Protein AF-A0A7L6ASI7-F1 (afdb_monomer)

Nearest PDB structures (foldseek):
  4oxv-assembly1_A  TM=8.906E-01  e=6.455E-03  Pseudomonas aeruginosa PADK2_CF510
  4oyv-assembly1_A  TM=8.875E-01  e=8.856E-03  Pseudomonas aeruginosa PAO1
  4oz9-assembly1_A  TM=8.877E-01  e=8.856E-03  Pseudomonas aeruginosa PAO1
  5aa4-assembly4_D  TM=7.856E-01  e=1.037E-02  Pseudomonas aeruginosa BWHPSA013
  5aa3-assembly1_A  TM=7.080E-01  e=5.809E-03  Pseudomonas aeruginosa BWHPSA013

Organism: NCBI:txid2799669

Structure (mmCIF, N/CA/C/O backbone):
data_AF-A0A7L6ASI7-F1
#
_entry.id   AF-A0A7L6ASI7-F1
#
loop_
_atom_site.group_PDB
_atom_site.id
_atom_site.type_symbol
_atom_site.label_atom_id
_atom_site.label_alt_id
_atom_site.label_comp_id
_atom_site.label_asym_id
_atom_site.label_entity_id
_atom_site.label_seq_id
_atom_site.pdbx_PDB_ins_code
_atom_site.Cartn_x
_atom_site.Cartn_y
_atom_site.Cartn_z
_atom_site.occupancy
_atom_site.B_iso_or_equiv
_atom_site.auth_seq_id
_atom_site.auth_comp_id
_atom_site.auth_asym_id
_atom_site.auth_atom_id
_atom_site.pdbx_PDB_model_num
ATOM 1 N N . MET A 1 1 ? -13.948 -13.301 15.859 1.00 39.66 1 MET A N 1
ATOM 2 C CA . MET A 1 1 ? -12.531 -13.003 16.150 1.00 39.66 1 MET A CA 1
ATOM 3 C C . MET A 1 1 ? -12.323 -11.533 15.853 1.00 39.66 1 MET A C 1
ATOM 5 O O . MET A 1 1 ? -12.682 -11.092 14.768 1.00 39.66 1 MET A O 1
ATOM 9 N N . LEU A 1 2 ? -11.974 -10.777 16.888 1.00 44.41 2 LEU A N 1
ATOM 10 C CA . LEU A 1 2 ? -12.031 -9.319 16.944 1.00 44.41 2 LEU A CA 1
ATOM 11 C C . LEU A 1 2 ? -10.748 -8.747 16.323 1.00 44.41 2 LEU A C 1
ATOM 13 O O . LEU A 1 2 ? -9.671 -9.143 16.760 1.00 44.41 2 LEU A O 1
ATOM 17 N N . ASN A 1 3 ? -10.866 -7.836 15.347 1.00 47.06 3 ASN A N 1
ATOM 18 C CA . ASN A 1 3 ? -9.755 -6.962 14.944 1.00 47.06 3 ASN A CA 1
ATOM 19 C C . ASN A 1 3 ? -9.264 -6.265 16.218 1.00 47.06 3 ASN A C 1
ATOM 21 O O . ASN A 1 3 ? -10.052 -5.574 16.872 1.00 47.06 3 ASN A O 1
ATOM 25 N N . SER A 1 4 ? -8.018 -6.493 16.618 1.00 52.69 4 SER A N 1
ATOM 26 C CA . SER A 1 4 ? -7.486 -5.885 17.837 1.00 52.69 4 SER A CA 1
ATOM 27 C C . SER A 1 4 ? -6.999 -4.476 17.491 1.00 52.69 4 SER A C 1
ATOM 29 O O . SER A 1 4 ? -5.975 -4.361 16.818 1.00 52.69 4 SER A O 1
ATOM 31 N N . PRO A 1 5 ? -7.671 -3.396 17.947 1.00 58.53 5 PRO A N 1
ATOM 32 C CA . PRO A 1 5 ? -7.326 -2.022 17.556 1.00 58.53 5 PRO A CA 1
ATOM 33 C C . PRO A 1 5 ? -5.886 -1.650 17.932 1.00 58.53 5 PRO A C 1
ATOM 35 O O . PRO A 1 5 ? -5.289 -0.775 17.317 1.00 58.53 5 PRO A O 1
ATOM 38 N N . ALA A 1 6 ? -5.309 -2.355 18.908 1.00 66.12 6 ALA A N 1
ATOM 39 C CA . ALA A 1 6 ? -3.938 -2.170 19.349 1.00 66.12 6 ALA A CA 1
ATOM 40 C C . ALA A 1 6 ? -2.913 -2.356 18.220 1.00 66.12 6 ALA A C 1
ATOM 42 O O . ALA A 1 6 ? -2.014 -1.537 18.117 1.00 66.12 6 ALA A O 1
ATOM 43 N N . ALA A 1 7 ? -3.055 -3.364 17.353 1.00 64.62 7 ALA A N 1
ATOM 44 C CA . ALA A 1 7 ? -2.029 -3.692 16.357 1.00 64.62 7 ALA A CA 1
ATOM 45 C C . ALA A 1 7 ? -2.024 -2.723 15.161 1.00 64.62 7 ALA A C 1
ATOM 47 O O . ALA A 1 7 ? -0.959 -2.316 14.696 1.00 64.62 7 ALA A O 1
ATOM 48 N N . SER A 1 8 ? -3.205 -2.301 14.693 1.00 69.62 8 SER A N 1
ATOM 49 C CA . SER A 1 8 ? -3.317 -1.259 13.665 1.00 69.62 8 SER A CA 1
ATOM 50 C C . SER A 1 8 ? -2.814 0.089 14.184 1.00 69.62 8 SER A C 1
ATOM 52 O O . SER A 1 8 ? -2.079 0.782 13.488 1.00 69.62 8 SER A O 1
ATOM 54 N N . THR A 1 9 ? -3.155 0.438 15.429 1.00 78.19 9 THR A N 1
ATOM 55 C CA . THR A 1 9 ? -2.679 1.665 16.080 1.00 78.19 9 THR A CA 1
ATOM 56 C C . THR A 1 9 ? -1.178 1.611 16.381 1.00 78.19 9 THR A C 1
ATOM 58 O O . THR A 1 9 ? -0.498 2.628 16.278 1.00 78.19 9 THR A O 1
ATOM 61 N N . GLU A 1 10 ? -0.637 0.432 16.693 1.00 81.94 10 GLU A N 1
ATOM 62 C CA . GLU A 1 10 ? 0.796 0.227 16.906 1.00 81.94 10 GLU A CA 1
ATOM 63 C C . GLU A 1 10 ? 1.591 0.536 15.635 1.00 81.94 10 GLU A C 1
ATOM 65 O O . GLU A 1 10 ? 2.588 1.247 15.721 1.00 81.94 10 GLU A O 1
ATOM 70 N N . LEU A 1 11 ? 1.141 0.081 14.456 1.00 83.44 11 LEU A N 1
ATOM 71 C CA . LEU A 1 11 ? 1.834 0.384 13.200 1.00 83.44 11 LEU A CA 1
ATOM 72 C C . LEU A 1 11 ? 1.815 1.886 12.869 1.00 83.44 11 LEU A C 1
ATOM 74 O O . LEU A 1 11 ? 2.826 2.414 12.412 1.00 83.44 11 LEU A O 1
ATOM 78 N N . GLU A 1 12 ? 0.701 2.583 13.121 1.00 80.44 12 GLU A N 1
ATOM 79 C CA . GLU A 1 12 ? 0.596 4.032 12.876 1.00 80.44 12 GLU A CA 1
ATOM 80 C C . GLU A 1 12 ? 1.511 4.866 13.774 1.00 80.44 12 GLU A C 1
ATOM 82 O O . GLU A 1 12 ? 2.003 5.914 13.358 1.00 80.44 12 GLU A O 1
ATOM 87 N N . GLN A 1 13 ? 1.729 4.417 15.009 1.00 84.19 13 GLN A N 1
ATOM 88 C CA . GLN A 1 13 ? 2.523 5.135 16.008 1.00 84.19 13 GLN A CA 1
ATOM 89 C C . GLN A 1 13 ? 3.996 4.702 16.023 1.00 84.19 13 GLN A C 1
ATOM 91 O O . GLN A 1 13 ? 4.826 5.333 16.682 1.00 84.19 13 GLN A O 1
ATOM 96 N N . MET A 1 14 ? 4.340 3.633 15.304 1.00 84.56 14 MET A N 1
ATOM 97 C CA . MET A 1 14 ? 5.690 3.092 15.263 1.00 84.56 14 MET A CA 1
ATOM 98 C C . MET A 1 14 ? 6.653 4.028 14.514 1.00 84.56 14 MET A C 1
ATOM 100 O O . MET A 1 14 ? 6.331 4.524 13.431 1.00 84.56 14 MET A O 1
ATOM 104 N N . PRO A 1 15 ? 7.890 4.221 15.014 1.00 89.25 15 PRO A N 1
ATOM 105 C CA . PRO A 1 15 ? 8.941 4.873 14.246 1.00 89.25 15 PRO A CA 1
ATOM 106 C C . PRO A 1 15 ? 9.139 4.199 12.885 1.00 89.25 15 PRO A C 1
ATOM 108 O O . PRO A 1 15 ? 9.273 2.979 12.799 1.00 89.25 15 PRO A O 1
ATOM 111 N N . VAL A 1 16 ? 9.239 4.993 11.816 1.00 85.81 16 VAL A N 1
ATOM 112 C CA . VAL A 1 16 ? 9.354 4.476 10.439 1.00 85.81 16 VAL A CA 1
ATOM 113 C C . VAL A 1 16 ? 10.567 3.555 10.256 1.00 85.81 16 VAL A C 1
ATOM 115 O O . VAL A 1 16 ? 10.515 2.613 9.469 1.00 85.81 16 VAL A O 1
ATOM 118 N N . SER A 1 17 ? 11.651 3.790 11.001 1.00 87.12 17 SER A N 1
ATOM 119 C CA . SER A 1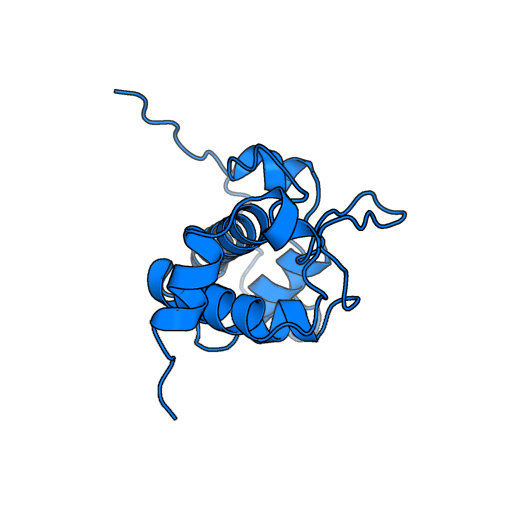 17 ? 12.843 2.932 11.014 1.00 87.12 17 SER A CA 1
ATOM 120 C C . SER A 1 17 ? 12.563 1.512 11.512 1.00 87.12 17 SER A C 1
ATOM 122 O O . SER A 1 17 ? 13.190 0.572 11.032 1.00 87.12 17 SER A O 1
ATOM 124 N N . LEU A 1 18 ? 11.618 1.351 12.439 1.00 87.31 18 LEU A N 1
ATOM 125 C CA . LEU A 1 18 ? 11.172 0.051 12.930 1.00 87.31 18 LEU A CA 1
ATOM 126 C C . LEU A 1 18 ? 10.105 -0.538 12.006 1.00 87.31 18 LEU A C 1
ATOM 128 O O . LEU A 1 18 ? 10.203 -1.702 11.630 1.00 87.31 18 LEU A O 1
ATOM 132 N N . ALA A 1 19 ? 9.149 0.283 11.561 1.00 87.00 19 ALA A N 1
ATOM 133 C CA . ALA A 1 19 ? 8.072 -0.159 10.679 1.00 87.00 19 ALA A CA 1
ATOM 134 C C . ALA A 1 19 ? 8.607 -0.730 9.353 1.00 87.00 19 ALA A C 1
ATOM 136 O O . ALA A 1 19 ? 8.146 -1.767 8.886 1.00 87.00 19 ALA A O 1
ATOM 137 N N . ARG A 1 20 ? 9.636 -0.112 8.758 1.00 87.31 20 ARG A N 1
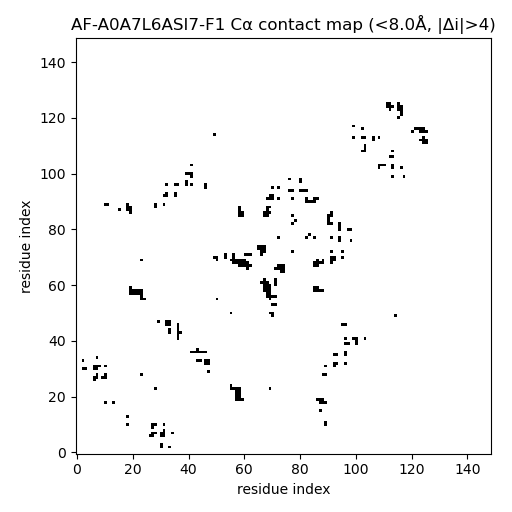ATOM 138 C CA . ARG A 1 20 ? 10.246 -0.616 7.513 1.00 87.31 20 ARG A CA 1
ATOM 139 C C . ARG A 1 20 ? 10.969 -1.958 7.672 1.00 87.31 20 ARG A C 1
ATOM 141 O O . ARG A 1 20 ? 11.158 -2.652 6.680 1.00 87.31 20 ARG A O 1
ATOM 148 N N . ALA A 1 21 ? 11.401 -2.298 8.888 1.00 87.62 21 ALA A N 1
ATOM 149 C CA . ALA A 1 21 ? 12.105 -3.544 9.188 1.00 87.62 21 ALA A CA 1
ATOM 150 C C . ALA A 1 21 ? 11.146 -4.718 9.437 1.00 87.62 21 ALA A C 1
ATOM 152 O O . ALA A 1 21 ? 11.593 -5.857 9.584 1.00 87.62 21 ALA A O 1
ATOM 153 N N . LEU A 1 22 ? 9.837 -4.448 9.491 1.00 87.06 22 LEU A N 1
ATOM 154 C CA . LEU A 1 22 ? 8.830 -5.489 9.597 1.00 87.06 22 LEU A CA 1
ATOM 155 C C . LEU A 1 22 ? 8.887 -6.397 8.376 1.00 87.06 22 LEU A C 1
ATOM 157 O O . LEU A 1 22 ? 8.981 -5.948 7.230 1.00 87.06 22 LEU A O 1
ATOM 161 N N . ARG A 1 23 ? 8.803 -7.693 8.653 1.00 86.56 23 ARG A N 1
ATOM 162 C CA . ARG A 1 23 ? 8.651 -8.703 7.619 1.00 86.56 23 ARG A CA 1
ATOM 163 C C . ARG A 1 23 ? 7.252 -8.619 7.026 1.00 86.56 23 ARG A C 1
ATOM 165 O O . ARG A 1 23 ? 6.306 -8.249 7.716 1.00 86.56 23 ARG A O 1
ATOM 172 N N . TYR A 1 24 ? 7.109 -9.032 5.773 1.00 82.00 24 TYR A N 1
ATOM 173 C CA . TYR A 1 24 ? 5.815 -9.057 5.083 1.00 82.00 24 TYR A CA 1
ATOM 174 C C . TYR A 1 24 ? 4.720 -9.854 5.829 1.00 82.00 24 TYR A C 1
ATOM 176 O O . TYR A 1 24 ? 3.533 -9.595 5.634 1.00 82.00 24 TYR A O 1
ATOM 184 N N . ASP A 1 25 ? 5.098 -10.841 6.648 1.00 84.31 25 ASP A N 1
ATOM 185 C CA . ASP A 1 25 ? 4.208 -11.726 7.409 1.00 84.31 25 ASP A CA 1
ATOM 186 C C . ASP A 1 25 ? 3.878 -11.196 8.813 1.00 84.31 25 ASP A C 1
ATOM 188 O O . ASP A 1 25 ? 3.190 -11.870 9.581 1.00 84.31 25 ASP A O 1
ATOM 192 N N . ASP A 1 26 ? 4.339 -9.991 9.157 1.00 88.88 26 ASP A N 1
ATOM 193 C CA . ASP A 1 26 ? 4.054 -9.395 10.455 1.00 88.88 26 ASP A CA 1
ATOM 194 C C . ASP A 1 26 ? 2.546 -9.101 10.605 1.00 88.88 26 ASP A C 1
ATOM 196 O O . ASP A 1 26 ? 1.962 -8.409 9.760 1.00 88.88 26 ASP A O 1
ATOM 200 N N . PRO A 1 27 ? 1.893 -9.583 11.681 1.00 88.31 27 PRO A N 1
ATOM 201 C CA . PRO A 1 27 ? 0.447 -9.450 11.858 1.00 88.31 27 PRO A CA 1
ATOM 202 C C . PRO A 1 27 ? -0.020 -7.993 11.945 1.00 88.31 27 PRO A C 1
ATOM 204 O O . PRO A 1 27 ? -1.166 -7.699 11.607 1.00 88.31 27 PRO A O 1
ATOM 207 N N . ARG A 1 28 ? 0.853 -7.056 12.341 1.00 90.00 28 ARG A N 1
ATOM 208 C CA . ARG A 1 28 ? 0.513 -5.625 12.395 1.00 90.00 28 ARG A CA 1
ATOM 209 C C . ARG A 1 28 ? 0.207 -5.058 11.012 1.00 90.00 28 ARG A C 1
ATOM 211 O O . ARG A 1 28 ? -0.617 -4.158 10.898 1.00 90.00 28 ARG A O 1
ATOM 218 N N . LEU A 1 29 ? 0.825 -5.601 9.960 1.00 90.19 29 LEU A N 1
ATOM 219 C CA . LEU A 1 29 ? 0.561 -5.195 8.580 1.00 90.19 29 LEU A CA 1
ATOM 220 C C . LEU A 1 29 ? -0.834 -5.636 8.117 1.00 90.19 29 LEU A C 1
ATOM 222 O O . LEU A 1 29 ? -1.532 -4.858 7.472 1.00 90.19 29 LEU A O 1
ATOM 226 N N . ASP A 1 30 ? -1.252 -6.855 8.472 1.00 91.06 30 ASP A N 1
ATOM 227 C CA . ASP A 1 30 ? -2.582 -7.382 8.136 1.00 91.06 30 ASP A CA 1
ATOM 228 C C . ASP A 1 30 ? -3.688 -6.663 8.909 1.00 91.06 30 ASP A C 1
ATOM 230 O O . ASP A 1 30 ? -4.703 -6.278 8.329 1.00 91.06 30 ASP A O 1
ATOM 234 N N . GLU A 1 31 ? -3.478 -6.414 10.202 1.00 90.56 31 GLU A N 1
ATOM 235 C CA . GLU A 1 31 ? -4.416 -5.645 11.025 1.00 90.56 31 GLU A CA 1
ATOM 236 C C . GLU A 1 31 ? -4.537 -4.200 10.525 1.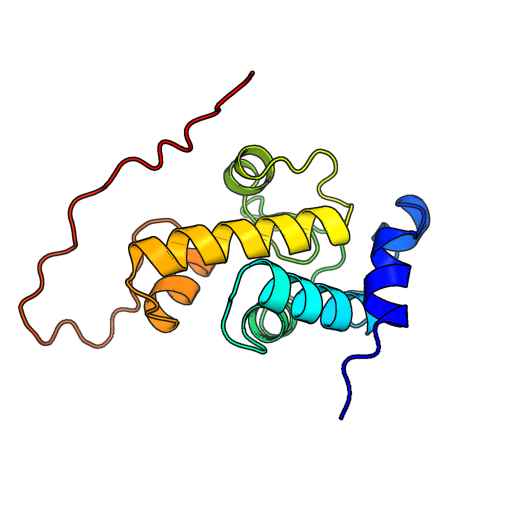00 90.56 31 GLU A C 1
ATOM 238 O O . GLU A 1 31 ? -5.641 -3.655 10.443 1.00 90.56 31 GLU A O 1
ATOM 243 N N . TYR A 1 32 ? -3.424 -3.584 10.112 1.00 92.62 32 TYR A N 1
ATOM 244 C CA . TYR A 1 32 ? -3.466 -2.258 9.506 1.00 92.62 32 TYR A CA 1
ATOM 245 C C . TYR A 1 32 ? -4.190 -2.253 8.157 1.00 92.62 32 TYR A C 1
ATOM 247 O O . TYR A 1 32 ? -5.008 -1.370 7.900 1.00 92.62 32 TYR A O 1
ATOM 255 N N . ALA A 1 33 ? -3.966 -3.261 7.312 1.00 91.38 33 ALA A N 1
ATOM 256 C CA . ALA A 1 33 ? -4.705 -3.410 6.064 1.00 91.38 33 ALA A CA 1
ATOM 257 C C . ALA A 1 33 ? -6.216 -3.569 6.313 1.00 91.38 33 ALA A C 1
ATOM 259 O O . ALA A 1 33 ? -7.017 -2.899 5.662 1.00 91.38 33 ALA A O 1
ATOM 260 N N . ALA A 1 34 ? -6.616 -4.367 7.306 1.00 91.19 34 ALA A N 1
ATOM 261 C CA . ALA A 1 34 ? -8.015 -4.512 7.706 1.00 91.19 34 ALA A CA 1
ATOM 262 C C . ALA A 1 34 ?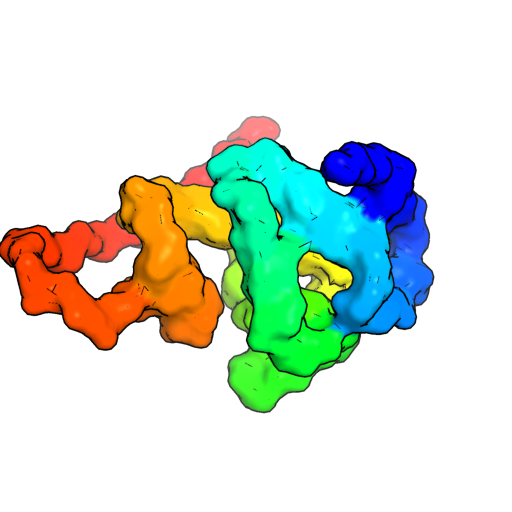 -8.615 -3.203 8.256 1.00 91.19 34 ALA A C 1
ATOM 264 O O . ALA A 1 34 ? -9.784 -2.897 8.008 1.00 91.19 34 ALA A O 1
ATOM 265 N N . HIS A 1 35 ? -7.830 -2.401 8.979 1.00 92.25 35 HIS A N 1
ATOM 266 C CA . HIS A 1 35 ? -8.240 -1.061 9.405 1.00 92.25 35 HIS A CA 1
ATOM 267 C C . HIS A 1 35 ? -8.465 -0.128 8.202 1.00 92.25 35 HIS A C 1
ATOM 269 O O . HIS A 1 35 ? -9.478 0.569 8.123 1.00 92.25 35 HIS A O 1
ATOM 275 N N . VAL A 1 36 ? -7.558 -0.157 7.224 1.00 93.31 36 VAL A N 1
ATOM 276 C CA . VAL A 1 36 ? -7.650 0.630 5.987 1.00 93.31 36 VAL A CA 1
ATOM 277 C C . VAL A 1 36 ? -8.873 0.237 5.147 1.00 93.31 36 VAL A C 1
ATOM 279 O O . VAL A 1 36 ? -9.541 1.113 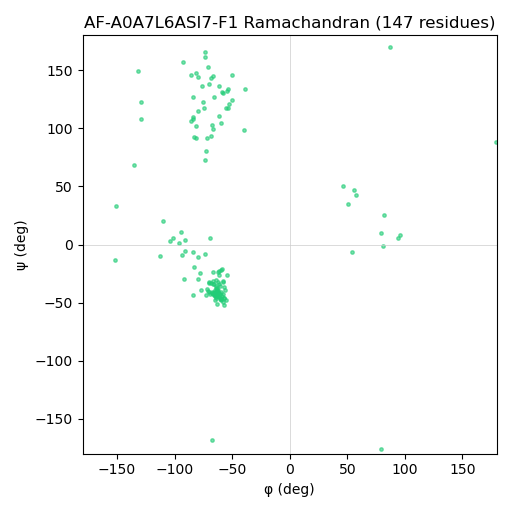4.593 1.00 93.31 36 VAL A O 1
ATOM 282 N N . GLU A 1 37 ? -9.230 -1.048 5.095 1.00 93.00 37 GLU A N 1
ATOM 283 C CA . GLU A 1 37 ? -10.470 -1.505 4.454 1.00 93.00 37 GLU A CA 1
ATOM 284 C C . GLU A 1 37 ? -11.705 -0.840 5.069 1.00 93.00 37 GLU A C 1
ATOM 286 O O . GLU A 1 37 ? -12.557 -0.328 4.342 1.00 93.00 37 GLU A O 1
ATOM 291 N N . GLN A 1 38 ? -11.779 -0.783 6.402 1.00 92.50 38 GLN A N 1
ATOM 292 C CA . GLN A 1 38 ? -12.877 -0.117 7.109 1.00 92.50 38 GLN A CA 1
ATOM 293 C C . GLN A 1 38 ? -12.889 1.388 6.830 1.00 92.50 38 GLN A C 1
ATOM 295 O O . GLN A 1 38 ? -13.934 1.945 6.495 1.00 92.50 38 GLN A O 1
ATOM 300 N N . LYS A 1 39 ? -11.720 2.035 6.907 1.00 92.88 39 LYS A N 1
ATOM 301 C CA . LYS A 1 39 ? -11.546 3.473 6.662 1.00 92.88 39 LYS A CA 1
ATOM 302 C C . LYS A 1 39 ? -12.048 3.902 5.282 1.00 92.88 39 LYS A C 1
ATOM 304 O O . LYS A 1 39 ? -12.646 4.968 5.153 1.00 92.88 39 LYS A O 1
ATOM 309 N N . TYR A 1 40 ? -11.821 3.083 4.256 1.00 92.69 40 TYR A N 1
ATOM 310 C CA . TYR A 1 40 ? -12.197 3.402 2.877 1.00 92.69 40 TYR A CA 1
ATOM 311 C C . TYR A 1 40 ? -13.483 2.721 2.390 1.00 92.69 40 TYR A C 1
ATOM 313 O O . TYR A 1 40 ? -13.848 2.907 1.225 1.00 92.69 40 TYR A O 1
ATOM 321 N N . ASN A 1 41 ? -14.196 2.016 3.276 1.00 91.38 41 ASN A N 1
ATOM 322 C CA . ASN A 1 41 ? -15.409 1.251 2.975 1.00 91.38 41 ASN A CA 1
ATOM 323 C C . ASN A 1 41 ? -15.194 0.206 1.861 1.00 91.38 41 ASN A C 1
ATOM 325 O O . ASN A 1 41 ? -15.961 0.119 0.900 1.00 91.38 41 ASN A O 1
ATOM 329 N N . LEU A 1 42 ? -14.107 -0.557 1.977 1.00 91.12 42 LEU A N 1
ATOM 330 C CA . LEU A 1 42 ? -13.756 -1.653 1.079 1.00 91.12 42 LEU A CA 1
ATOM 331 C C . LEU A 1 42 ? -14.304 -2.990 1.604 1.00 91.12 42 LEU A C 1
ATOM 333 O O . LEU A 1 42 ? -14.523 -3.139 2.809 1.00 91.12 42 LEU A O 1
ATOM 337 N N . PRO A 1 43 ? -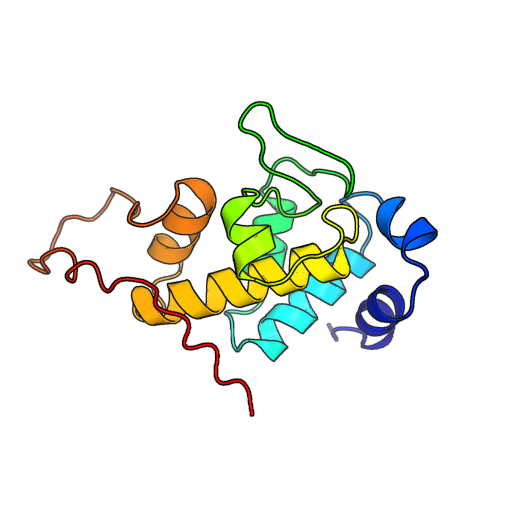14.493 -3.992 0.725 1.00 90.62 43 PRO A N 1
ATOM 338 C CA . PRO A 1 43 ? -14.824 -5.344 1.153 1.00 90.62 43 PRO A CA 1
ATOM 339 C C . PRO A 1 43 ? -13.799 -5.879 2.157 1.00 90.62 43 PRO A C 1
ATOM 341 O O . PRO A 1 43 ? -12.590 -5.807 1.930 1.00 90.62 43 PRO A O 1
ATOM 344 N N . LYS A 1 44 ? -14.295 -6.445 3.259 1.00 91.31 44 LYS A N 1
ATOM 345 C CA . LYS A 1 44 ? -13.455 -7.010 4.315 1.00 91.31 44 LYS A CA 1
ATOM 346 C C . LYS A 1 44 ? -12.560 -8.124 3.763 1.00 91.31 44 LYS A C 1
ATOM 348 O O . LYS A 1 44 ? -13.049 -9.052 3.123 1.00 91.31 44 LYS A O 1
ATOM 353 N N . GLY A 1 45 ? -11.273 -8.059 4.078 1.00 88.00 45 GLY A N 1
ATOM 354 C CA . GLY A 1 45 ? -10.241 -9.002 3.667 1.00 88.00 45 GLY A CA 1
ATOM 355 C C . GLY A 1 45 ? -9.695 -8.781 2.257 1.00 88.00 45 GLY A C 1
ATOM 356 O O . GLY A 1 45 ? -8.806 -9.526 1.855 1.00 88.00 45 GLY A O 1
ATOM 357 N N . LEU A 1 46 ? -10.189 -7.799 1.494 1.00 89.06 46 LEU A N 1
ATOM 358 C CA . LEU A 1 46 ? -9.701 -7.526 0.142 1.00 89.06 46 LEU A CA 1
ATOM 359 C C . LEU A 1 46 ? -8.227 -7.099 0.130 1.00 89.06 46 LEU A C 1
ATOM 361 O O . LEU A 1 46 ? -7.427 -7.654 -0.619 1.00 89.06 46 LEU A O 1
ATOM 365 N N . LEU A 1 47 ? -7.867 -6.113 0.946 1.00 89.38 47 LEU A N 1
ATOM 366 C CA . LEU A 1 47 ? -6.519 -5.559 0.995 1.00 89.38 47 LEU A CA 1
ATOM 367 C C . LEU A 1 47 ? -5.551 -6.546 1.654 1.00 89.38 47 LEU A C 1
ATOM 369 O O . LEU A 1 47 ? -4.436 -6.726 1.168 1.00 89.38 47 LEU A O 1
ATOM 373 N N . VAL A 1 48 ? -6.014 -7.251 2.693 1.00 88.38 48 VAL A N 1
ATOM 374 C CA . VAL A 1 48 ? -5.272 -8.358 3.320 1.00 88.38 48 VAL A CA 1
ATOM 375 C C . VAL A 1 48 ? -4.980 -9.464 2.299 1.00 88.38 48 VAL A C 1
ATOM 377 O O . VAL A 1 48 ? -3.854 -9.953 2.212 1.00 88.38 48 VAL A O 1
ATOM 380 N N . ALA A 1 49 ? -5.969 -9.842 1.483 1.00 86.38 49 ALA A N 1
ATOM 381 C CA . ALA A 1 49 ? -5.791 -10.844 0.438 1.00 86.38 49 ALA A CA 1
ATOM 382 C C . ALA A 1 49 ? -4.819 -10.373 -0.648 1.00 86.38 49 ALA A C 1
ATOM 384 O O . ALA A 1 49 ? -3.959 -11.151 -1.042 1.00 86.38 49 ALA A O 1
ATOM 385 N N . ILE A 1 50 ? -4.905 -9.117 -1.098 1.00 84.75 50 ILE A N 1
ATOM 386 C CA . ILE A 1 50 ? -3.973 -8.556 -2.091 1.00 84.75 50 ILE A CA 1
ATOM 387 C C . ILE A 1 50 ? -2.535 -8.583 -1.562 1.00 84.75 50 ILE A C 1
ATOM 389 O O . ILE A 1 50 ? -1.645 -9.073 -2.255 1.00 84.75 50 ILE A O 1
ATOM 393 N N . LYS A 1 51 ? -2.311 -8.138 -0.320 1.00 85.38 51 LYS A N 1
ATOM 394 C CA . LYS A 1 51 ? -0.995 -8.197 0.329 1.00 85.38 51 LYS A CA 1
ATOM 395 C C . LYS A 1 51 ? -0.453 -9.629 0.369 1.00 85.38 51 LYS A C 1
ATOM 397 O O . LYS A 1 51 ? 0.680 -9.883 -0.031 1.00 85.38 51 LYS A O 1
ATOM 402 N N . ASN A 1 52 ? -1.263 -10.564 0.867 1.00 79.88 52 ASN A N 1
ATOM 403 C CA . ASN A 1 52 ? -0.829 -11.937 1.128 1.00 79.88 52 ASN A CA 1
ATOM 404 C C . ASN A 1 52 ? -0.738 -12.805 -0.138 1.00 79.88 52 ASN A C 1
ATOM 406 O O . ASN A 1 52 ? 0.014 -13.781 -0.146 1.00 79.88 52 ASN A O 1
ATOM 410 N N . ALA A 1 53 ? -1.480 -12.461 -1.194 1.00 73.06 53 ALA A N 1
ATOM 411 C CA . ALA A 1 53 ? -1.397 -13.095 -2.509 1.00 73.06 53 ALA A CA 1
ATOM 412 C C . ALA A 1 53 ? -0.264 -12.534 -3.381 1.00 73.06 53 ALA A C 1
ATOM 414 O O . ALA A 1 53 ? 0.121 -13.184 -4.352 1.00 73.06 53 ALA A O 1
ATOM 415 N N . GLY A 1 54 ? 0.242 -11.339 -3.060 1.00 67.75 54 GLY A N 1
ATOM 416 C CA . GLY A 1 54 ? 1.363 -10.722 -3.756 1.00 67.75 54 GLY A CA 1
ATOM 417 C C . GLY A 1 54 ? 2.687 -11.459 -3.542 1.00 67.75 54 GLY A C 1
ATOM 418 O O . GLY A 1 54 ? 2.755 -12.556 -2.986 1.00 67.75 54 GLY A O 1
ATOM 419 N N . GLU A 1 55 ? 3.778 -10.816 -3.943 1.00 65.50 55 GLU A N 1
ATOM 420 C CA . GLU A 1 55 ? 5.134 -11.386 -3.910 1.00 65.50 55 GLU A CA 1
ATOM 421 C C . GLU A 1 55 ? 5.701 -11.581 -2.495 1.00 65.50 55 GLU A C 1
ATOM 423 O O . GLU A 1 55 ? 6.845 -12.003 -2.349 1.00 65.50 55 GLU A O 1
ATOM 428 N N . LYS A 1 56 ? 4.899 -11.328 -1.447 1.00 75.44 56 LYS A N 1
ATOM 429 C CA . LYS A 1 56 ? 5.329 -11.371 -0.041 1.00 75.44 56 LYS A CA 1
ATOM 430 C C . LYS A 1 56 ? 6.494 -10.412 0.211 1.00 75.44 56 LYS A C 1
ATOM 432 O O . LYS A 1 56 ? 7.464 -10.736 0.893 1.00 75.44 56 LYS A O 1
ATOM 437 N N . SER A 1 57 ? 6.370 -9.222 -0.363 1.00 69.12 57 SER A N 1
ATOM 438 C CA . SER A 1 57 ? 7.433 -8.232 -0.375 1.00 69.12 57 SER A CA 1
ATOM 439 C C . SER A 1 57 ? 7.590 -7.522 0.956 1.00 69.12 57 SER A C 1
ATOM 441 O O . SER A 1 57 ? 6.619 -7.080 1.574 1.00 69.12 57 SER A O 1
ATOM 443 N N . ASN A 1 58 ? 8.838 -7.361 1.382 1.00 78.94 58 ASN A N 1
ATOM 444 C CA . ASN A 1 58 ? 9.172 -6.496 2.504 1.00 78.94 58 ASN A CA 1
ATOM 445 C C . ASN A 1 58 ? 9.067 -5.016 2.101 1.00 78.94 58 ASN A C 1
ATOM 447 O O . ASN A 1 58 ? 9.112 -4.657 0.923 1.00 78.94 58 ASN A O 1
ATOM 451 N N . SER A 1 59 ? 8.970 -4.128 3.092 1.00 78.12 59 SER A N 1
ATOM 452 C CA . SER A 1 59 ? 8.729 -2.696 2.862 1.00 78.12 59 SER A CA 1
ATOM 453 C C . SER A 1 59 ? 9.794 -2.003 2.001 1.00 78.12 59 SER A C 1
ATOM 455 O O . SER A 1 59 ? 9.515 -0.966 1.418 1.00 78.12 59 SER A O 1
ATOM 457 N N . THR A 1 60 ? 11.006 -2.549 1.892 1.00 78.88 60 THR A N 1
ATOM 458 C CA . THR A 1 60 ? 12.110 -1.958 1.116 1.00 78.88 60 THR A CA 1
ATOM 459 C C . THR A 1 60 ? 12.260 -2.527 -0.297 1.00 78.88 60 THR A C 1
ATOM 461 O O . THR A 1 60 ? 13.206 -2.166 -0.993 1.00 78.88 60 THR A O 1
ATOM 464 N N . GLU A 1 61 ? 11.399 -3.455 -0.713 1.00 80.88 61 GLU A N 1
ATOM 465 C CA . GLU A 1 61 ? 11.556 -4.148 -1.992 1.00 80.88 61 GLU A CA 1
ATOM 466 C C . GLU A 1 61 ? 11.070 -3.322 -3.182 1.00 80.88 61 GLU A C 1
ATOM 468 O O . GLU A 1 61 ? 10.063 -2.609 -3.112 1.00 80.88 61 GLU A O 1
ATOM 473 N N . VAL A 1 62 ? 11.798 -3.471 -4.291 1.00 81.38 62 VAL A N 1
ATOM 474 C CA . VAL A 1 62 ? 11.484 -2.882 -5.590 1.00 81.38 62 VAL A CA 1
ATOM 475 C C . VAL A 1 62 ? 11.532 -3.986 -6.642 1.00 81.38 62 VAL A C 1
ATOM 477 O O . VAL A 1 62 ? 12.567 -4.639 -6.794 1.00 81.38 62 VAL A O 1
ATOM 480 N N . SER A 1 63 ? 10.436 -4.203 -7.366 1.00 78.88 63 SER A N 1
ATOM 481 C CA . SER A 1 63 ? 10.387 -5.193 -8.447 1.00 78.88 63 SER A CA 1
ATOM 482 C C . SER A 1 63 ? 11.157 -4.724 -9.686 1.00 78.88 63 SER A C 1
ATOM 484 O O . SER A 1 63 ? 11.466 -3.542 -9.851 1.00 78.88 63 SER A O 1
ATOM 486 N N . SER A 1 64 ? 11.432 -5.639 -10.619 1.00 75.56 64 SER A N 1
ATOM 487 C CA . SER A 1 64 ? 12.089 -5.312 -11.896 1.00 75.56 64 SER A CA 1
ATOM 488 C C . SER A 1 64 ? 11.283 -4.337 -12.765 1.00 75.56 64 SER A C 1
ATOM 490 O O . SER A 1 64 ? 11.865 -3.590 -13.549 1.00 75.56 64 SER A O 1
ATOM 492 N N . ALA A 1 65 ? 9.956 -4.315 -12.603 1.00 74.25 65 ALA A N 1
ATOM 493 C CA . ALA A 1 65 ? 9.061 -3.358 -13.250 1.00 74.25 65 ALA A CA 1
ATOM 494 C C . ALA A 1 65 ? 9.035 -1.987 -12.546 1.00 74.25 65 ALA A C 1
ATOM 496 O O . ALA A 1 65 ? 8.502 -1.028 -13.099 1.00 74.25 65 ALA A O 1
ATOM 497 N N . GLY A 1 66 ? 9.619 -1.883 -11.347 1.00 79.12 66 GLY A N 1
ATOM 498 C CA . GLY A 1 66 ? 9.695 -0.655 -10.558 1.00 79.12 66 GLY A CA 1
ATOM 499 C C . GLY A 1 66 ? 8.600 -0.496 -9.503 1.00 79.12 66 GLY A C 1
ATOM 500 O O . GLY A 1 66 ? 8.514 0.576 -8.907 1.00 79.12 66 GLY A O 1
ATOM 501 N N . ALA A 1 67 ? 7.781 -1.521 -9.254 1.00 83.12 67 ALA A N 1
ATOM 502 C CA . ALA A 1 67 ? 6.784 -1.514 -8.182 1.00 83.12 67 ALA A CA 1
ATOM 503 C C . ALA A 1 67 ? 7.470 -1.537 -6.805 1.00 83.12 67 ALA A C 1
ATOM 505 O O . ALA A 1 67 ? 8.526 -2.149 -6.675 1.00 83.12 67 ALA A O 1
ATOM 506 N N . GLN A 1 68 ? 6.924 -0.841 -5.802 1.00 83.12 68 GLN A N 1
ATOM 507 C CA . GLN A 1 68 ? 7.629 -0.578 -4.539 1.00 83.12 68 GLN A CA 1
ATOM 508 C C . GLN A 1 68 ? 6.788 -0.880 -3.295 1.00 83.12 68 GLN A C 1
ATOM 510 O O . GLN A 1 68 ? 5.570 -0.673 -3.271 1.00 83.12 68 GLN A O 1
ATOM 515 N N . GLY A 1 69 ? 7.485 -1.280 -2.230 1.00 85.44 69 GLY A N 1
ATOM 516 C CA . GLY A 1 69 ? 6.944 -1.402 -0.880 1.00 85.44 69 GLY A CA 1
ATOM 517 C C . GLY A 1 69 ? 6.121 -2.667 -0.645 1.00 85.44 69 GLY A C 1
ATOM 518 O O . GLY A 1 69 ? 5.976 -3.524 -1.513 1.00 85.44 69 GLY A O 1
ATOM 519 N N . VAL A 1 70 ? 5.537 -2.774 0.549 1.00 85.62 70 VAL A N 1
ATOM 520 C CA . VAL A 1 70 ? 4.813 -3.982 0.998 1.00 85.62 70 VAL A CA 1
ATOM 521 C C . VAL A 1 70 ? 3.599 -4.344 0.128 1.00 85.62 70 VAL A C 1
ATOM 523 O O . VAL A 1 70 ? 3.186 -5.497 0.088 1.00 85.62 70 VAL A O 1
ATOM 526 N N . MET A 1 71 ? 3.044 -3.369 -0.598 1.00 85.88 71 MET A N 1
ATOM 527 C CA . MET A 1 71 ? 1.915 -3.569 -1.513 1.00 85.88 71 MET A CA 1
ATOM 528 C C . MET A 1 71 ? 2.319 -3.582 -2.997 1.00 85.88 71 MET A C 1
ATOM 530 O O . MET A 1 71 ? 1.439 -3.652 -3.847 1.00 85.88 71 MET A O 1
ATOM 534 N N . GLN A 1 72 ? 3.617 -3.479 -3.318 1.00 83.19 72 GLN A N 1
ATOM 535 C CA . GLN A 1 72 ? 4.144 -3.479 -4.693 1.00 83.19 72 GLN A CA 1
ATOM 536 C C . GLN A 1 72 ? 3.364 -2.547 -5.642 1.00 83.19 72 GLN A C 1
ATOM 538 O O . GLN A 1 72 ? 2.943 -2.928 -6.732 1.00 83.19 72 GLN A O 1
ATOM 543 N N . LEU A 1 73 ? 3.158 -1.294 -5.225 1.00 83.56 73 LEU A N 1
ATOM 544 C CA . LEU A 1 73 ? 2.490 -0.289 -6.053 1.00 83.56 73 LEU A CA 1
ATOM 545 C C . LEU A 1 73 ? 3.486 0.405 -6.981 1.00 83.56 73 LEU A C 1
ATOM 547 O O . LEU A 1 73 ? 4.625 0.681 -6.606 1.00 83.56 73 LEU A O 1
ATOM 551 N N . MET A 1 74 ? 3.027 0.765 -8.178 1.00 84.88 74 MET A N 1
ATOM 552 C CA . MET A 1 74 ? 3.833 1.551 -9.107 1.00 84.88 74 MET A CA 1
ATOM 553 C C . MET A 1 74 ? 4.100 2.975 -8.572 1.00 84.88 74 MET A C 1
ATOM 555 O O . MET A 1 74 ? 3.209 3.569 -7.945 1.00 84.88 74 MET A O 1
ATOM 559 N N . PRO A 1 75 ? 5.283 3.569 -8.831 1.00 83.69 75 PRO A N 1
ATOM 560 C CA . PRO A 1 75 ? 5.666 4.869 -8.278 1.00 83.69 75 PRO A CA 1
ATOM 561 C C . PRO A 1 75 ? 4.702 6.005 -8.632 1.00 83.69 75 PRO A C 1
ATOM 563 O O . PRO A 1 75 ? 4.495 6.914 -7.823 1.00 83.69 75 PRO A O 1
ATOM 566 N N . GLU A 1 76 ? 4.072 5.970 -9.811 1.00 84.50 76 GLU A N 1
ATOM 567 C CA . GLU A 1 76 ? 3.060 6.958 -10.188 1.00 84.50 76 GLU A CA 1
ATOM 568 C C . GLU A 1 76 ? 1.843 6.932 -9.259 1.00 84.50 76 GLU A C 1
ATOM 570 O O . GLU A 1 76 ? 1.352 7.996 -8.876 1.00 84.50 76 GLU A O 1
ATOM 575 N N . ASN A 1 77 ? 1.400 5.746 -8.834 1.00 85.88 77 ASN A N 1
ATOM 576 C CA . ASN A 1 77 ? 0.276 5.590 -7.917 1.00 85.88 77 ASN A CA 1
ATOM 577 C C . ASN A 1 77 ? 0.679 6.010 -6.503 1.00 85.88 77 ASN A C 1
ATOM 579 O O . ASN A 1 77 ? -0.046 6.773 -5.869 1.00 85.88 77 ASN A O 1
ATOM 583 N N . LEU A 1 78 ? 1.862 5.603 -6.038 1.00 86.00 78 LEU A N 1
ATOM 584 C CA . LEU A 1 78 ? 2.388 6.010 -4.731 1.00 86.00 78 LEU A CA 1
ATOM 585 C C . LEU A 1 78 ? 2.445 7.539 -4.604 1.00 86.00 78 LEU A C 1
ATOM 587 O O . LEU A 1 78 ? 1.907 8.104 -3.651 1.00 86.00 78 LEU A O 1
ATOM 591 N N . ARG A 1 79 ? 2.981 8.230 -5.618 1.00 88.06 79 ARG A N 1
ATOM 592 C CA . ARG A 1 79 ? 2.995 9.702 -5.665 1.00 88.06 79 ARG A CA 1
ATOM 593 C C . ARG A 1 79 ? 1.591 10.293 -5.720 1.00 88.06 79 ARG A C 1
ATOM 595 O O . ARG A 1 79 ? 1.301 11.247 -5.003 1.00 88.06 79 ARG A O 1
ATOM 602 N N . LYS A 1 80 ? 0.710 9.729 -6.550 1.00 86.06 80 LYS A N 1
ATOM 603 C CA . LYS A 1 80 ? -0.673 10.199 -6.708 1.00 86.06 80 LYS A CA 1
ATOM 604 C C . LYS A 1 80 ? -1.474 10.124 -5.409 1.00 86.06 80 LYS A C 1
ATOM 606 O O . LYS A 1 80 ? -2.296 11.001 -5.161 1.00 86.06 80 LYS A O 1
ATOM 611 N N . PHE A 1 81 ? -1.232 9.108 -4.585 1.00 88.69 81 PHE A N 1
ATOM 612 C CA . PHE A 1 81 ? -1.904 8.934 -3.295 1.00 88.69 81 PHE A CA 1
ATOM 613 C C . PHE A 1 81 ? -1.118 9.509 -2.110 1.00 88.69 81 PHE A C 1
ATOM 615 O O . PHE A 1 81 ? -1.534 9.316 -0.968 1.00 88.69 81 PHE A O 1
ATOM 622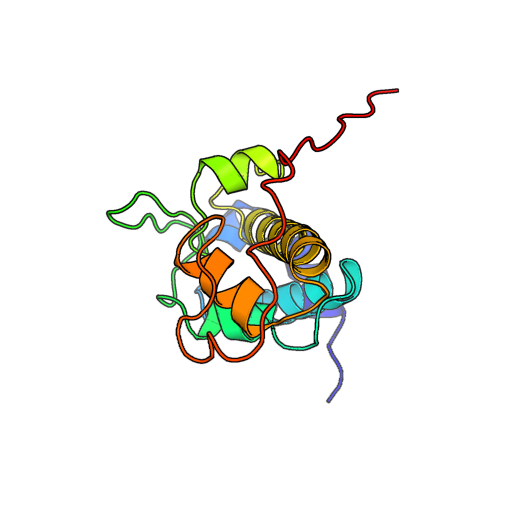 N N . GLY A 1 82 ? -0.060 10.285 -2.373 1.00 86.94 82 GLY A N 1
ATOM 623 C CA . GLY A 1 82 ? 0.631 11.103 -1.375 1.00 86.94 82 GLY A CA 1
ATOM 624 C C . GLY A 1 82 ? 1.649 10.355 -0.516 1.00 86.94 82 GLY A C 1
ATOM 625 O O . GLY A 1 82 ? 1.908 10.780 0.607 1.00 86.94 82 GLY A O 1
ATOM 626 N N . VAL A 1 83 ? 2.220 9.254 -1.008 1.00 90.62 83 VAL A N 1
ATOM 627 C CA . VAL A 1 83 ? 3.293 8.537 -0.305 1.00 90.62 83 VAL A CA 1
ATOM 628 C C . VAL A 1 83 ? 4.594 9.326 -0.425 1.00 90.62 83 VAL A C 1
ATOM 630 O O . VAL A 1 83 ? 5.098 9.539 -1.528 1.00 90.62 83 VAL A O 1
ATOM 633 N N . GLY A 1 84 ? 5.126 9.763 0.719 1.00 86.62 84 GLY A N 1
ATOM 634 C CA . GLY A 1 84 ? 6.409 10.466 0.811 1.00 86.62 84 GLY A CA 1
ATOM 635 C C . GLY A 1 84 ? 7.592 9.527 1.056 1.00 86.62 84 GLY A C 1
ATOM 636 O O . GLY A 1 84 ? 8.697 9.812 0.605 1.00 86.62 84 GLY A O 1
ATOM 637 N N . ASP A 1 85 ? 7.354 8.397 1.730 1.00 88.06 85 ASP A N 1
ATOM 638 C CA . ASP A 1 85 ? 8.339 7.333 1.954 1.00 88.06 85 ASP A CA 1
ATOM 639 C C . ASP A 1 85 ? 7.738 5.983 1.542 1.00 88.06 85 ASP A C 1
ATOM 641 O O . ASP A 1 85 ? 6.870 5.441 2.228 1.00 88.06 85 ASP A O 1
ATOM 645 N N . THR A 1 86 ? 8.201 5.427 0.419 1.00 86.88 86 THR A N 1
ATOM 646 C CA . THR A 1 86 ? 7.715 4.143 -0.116 1.00 86.88 86 THR A CA 1
ATOM 647 C C . THR A 1 86 ? 8.203 2.939 0.688 1.00 86.88 86 THR A C 1
ATOM 649 O O . THR A 1 86 ? 7.703 1.834 0.494 1.00 86.88 86 THR A O 1
ATOM 652 N N . THR A 1 87 ? 9.115 3.157 1.643 1.00 87.62 87 THR A N 1
ATOM 653 C CA . THR A 1 87 ? 9.541 2.151 2.622 1.00 87.62 87 THR A CA 1
ATOM 654 C C . THR A 1 87 ? 8.729 2.174 3.911 1.00 87.62 87 THR A C 1
ATOM 656 O O . THR A 1 87 ? 8.911 1.308 4.766 1.00 87.62 87 THR A O 1
ATOM 659 N N . ASN A 1 88 ? 7.818 3.139 4.071 1.00 90.81 88 ASN A N 1
ATOM 660 C CA . ASN A 1 88 ? 6.888 3.167 5.188 1.00 90.81 88 ASN A CA 1
ATOM 661 C C . ASN A 1 88 ? 5.664 2.286 4.863 1.00 90.81 88 ASN A C 1
ATOM 663 O O . ASN A 1 88 ? 4.820 2.699 4.059 1.00 90.81 88 ASN A O 1
ATOM 667 N N . PRO A 1 89 ? 5.511 1.105 5.495 1.00 91.00 89 PRO A N 1
ATOM 668 C CA . PRO A 1 89 ? 4.406 0.205 5.178 1.00 91.00 89 PRO A CA 1
ATOM 669 C C . PRO A 1 89 ? 3.035 0.825 5.455 1.00 91.00 89 PRO A C 1
ATOM 671 O O . PRO A 1 89 ? 2.110 0.582 4.688 1.00 91.00 89 PRO A O 1
ATOM 674 N N . ALA A 1 90 ? 2.892 1.670 6.482 1.00 92.12 90 ALA A N 1
ATOM 675 C CA . ALA A 1 90 ? 1.617 2.320 6.777 1.00 92.12 90 ALA A CA 1
ATOM 676 C C . ALA A 1 90 ? 1.197 3.270 5.642 1.00 92.12 90 ALA A C 1
ATOM 678 O O . ALA A 1 90 ? 0.060 3.220 5.176 1.00 92.12 90 ALA A O 1
ATOM 679 N N . GLN A 1 91 ? 2.125 4.083 5.120 1.00 92.88 91 GLN A N 1
ATOM 680 C CA . GLN A 1 91 ? 1.824 4.971 3.988 1.00 92.88 91 GLN A CA 1
ATOM 681 C C . GLN A 1 91 ? 1.476 4.183 2.720 1.00 92.88 91 GLN A C 1
ATOM 683 O O . GLN A 1 91 ? 0.540 4.544 2.008 1.00 92.88 91 GLN A O 1
ATOM 688 N N . VAL A 1 92 ? 2.207 3.100 2.444 1.00 91.69 92 VAL A N 1
ATOM 689 C CA . VAL A 1 92 ? 1.982 2.263 1.257 1.00 91.69 92 VAL A CA 1
ATOM 690 C C . VAL A 1 92 ? 0.643 1.519 1.334 1.00 91.69 92 VAL A C 1
ATOM 692 O O . VAL A 1 92 ? -0.089 1.483 0.344 1.00 91.69 92 VAL A O 1
ATOM 695 N N . ILE A 1 93 ? 0.280 0.974 2.499 1.00 92.75 93 ILE A N 1
ATOM 696 C CA . ILE A 1 93 ? -1.008 0.295 2.712 1.00 92.75 93 ILE A CA 1
ATOM 697 C C . ILE A 1 93 ? -2.168 1.300 2.625 1.00 92.75 93 ILE A C 1
ATOM 699 O O . ILE A 1 93 ? -3.160 1.022 1.949 1.00 92.75 93 ILE A O 1
ATOM 703 N N . ASP A 1 94 ? -2.042 2.494 3.217 1.00 93.56 94 ASP A N 1
ATOM 704 C CA . ASP A 1 94 ? -3.068 3.545 3.106 1.00 93.56 94 ASP A CA 1
ATOM 705 C C . ASP A 1 94 ? -3.260 3.994 1.646 1.00 93.56 94 ASP A C 1
ATOM 707 O O . ASP A 1 94 ? -4.395 4.131 1.180 1.00 93.56 94 ASP A O 1
ATOM 711 N N . ALA A 1 95 ? -2.169 4.145 0.887 1.00 93.50 95 ALA A N 1
ATOM 712 C CA . ALA A 1 95 ? -2.219 4.461 -0.539 1.00 93.50 95 ALA A CA 1
ATOM 713 C C . ALA A 1 95 ? -2.902 3.364 -1.369 1.00 93.50 95 ALA A C 1
ATOM 715 O O . ALA A 1 95 ? -3.703 3.680 -2.252 1.00 93.50 95 ALA A O 1
ATOM 716 N N . ALA A 1 96 ? -2.649 2.088 -1.066 1.00 91.44 96 ALA A N 1
ATOM 717 C CA . ALA A 1 96 ? -3.350 0.970 -1.697 1.00 91.44 96 ALA A CA 1
ATOM 718 C C . ALA A 1 96 ? -4.856 0.986 -1.380 1.00 91.44 96 ALA A C 1
ATOM 720 O O . ALA A 1 96 ? -5.676 0.761 -2.271 1.00 91.44 96 ALA A O 1
ATOM 721 N N . GLY A 1 97 ? -5.237 1.339 -0.149 1.00 93.81 97 GLY A N 1
ATOM 722 C CA . GLY A 1 97 ? -6.635 1.551 0.227 1.00 93.81 97 GLY A CA 1
ATOM 723 C C . GLY A 1 97 ? -7.314 2.657 -0.588 1.00 93.81 97 GLY A C 1
ATOM 724 O O . GLY A 1 97 ? -8.397 2.450 -1.138 1.00 93.81 97 GLY A O 1
ATOM 725 N N . ARG A 1 98 ? -6.654 3.812 -0.746 1.00 92.94 98 ARG A N 1
ATOM 726 C CA . ARG A 1 98 ? -7.158 4.916 -1.588 1.00 92.94 98 ARG A CA 1
ATOM 727 C C . ARG A 1 98 ? -7.295 4.507 -3.051 1.00 92.94 98 ARG A C 1
ATOM 729 O O . ARG A 1 98 ? -8.295 4.841 -3.686 1.00 92.94 98 ARG A O 1
ATOM 736 N N . TYR A 1 99 ? -6.322 3.763 -3.579 1.00 91.12 99 TYR A N 1
ATOM 737 C CA . TYR A 1 99 ? -6.383 3.217 -4.934 1.00 91.12 99 TYR A CA 1
ATOM 738 C C . TYR A 1 99 ? -7.622 2.334 -5.127 1.00 91.12 99 TYR A C 1
ATOM 740 O O . TYR A 1 99 ? -8.390 2.532 -6.072 1.00 91.12 99 TYR A O 1
ATOM 748 N N . LEU A 1 100 ? -7.856 1.393 -4.207 1.00 90.75 100 LEU A N 1
ATOM 749 C CA . LEU A 1 100 ? -9.014 0.501 -4.266 1.00 90.75 100 LEU A CA 1
ATOM 750 C C . LEU A 1 100 ? -10.335 1.245 -4.075 1.00 90.75 100 LEU A C 1
ATOM 752 O O . LEU A 1 100 ? -11.332 0.880 -4.684 1.00 90.75 100 LEU A O 1
ATOM 756 N N . GLN A 1 101 ? -10.362 2.325 -3.295 1.00 93.06 101 GLN A N 1
ATOM 757 C CA . GLN A 1 101 ? -11.561 3.151 -3.175 1.00 93.06 101 GLN A CA 1
ATOM 758 C C . GLN A 1 101 ? -11.916 3.832 -4.503 1.00 93.06 101 GLN A C 1
ATOM 760 O O . GLN A 1 101 ? -13.084 3.862 -4.895 1.00 93.06 101 GLN A O 1
ATOM 765 N N . VAL A 1 102 ? -10.916 4.380 -5.199 1.00 90.25 102 VAL A N 1
ATOM 766 C CA . VAL A 1 102 ? -11.112 5.031 -6.502 1.00 90.25 102 VAL A CA 1
ATOM 767 C C . VAL A 1 102 ? -11.577 4.018 -7.545 1.00 90.25 102 VAL A C 1
ATOM 769 O O . VAL A 1 102 ? -12.562 4.269 -8.238 1.00 90.25 102 VAL A O 1
ATOM 772 N N . THR A 1 103 ? -10.917 2.864 -7.629 1.00 85.81 103 THR A N 1
ATOM 773 C CA . THR A 1 103 ? -11.271 1.816 -8.600 1.00 85.81 103 THR A CA 1
ATOM 774 C C . THR A 1 103 ? -12.597 1.137 -8.267 1.00 85.81 103 THR A C 1
ATOM 776 O O . THR A 1 103 ? -13.356 0.828 -9.178 1.00 85.81 103 THR A O 1
ATOM 779 N N . SER A 1 104 ? -12.950 1.001 -6.985 1.00 88.38 104 SER A N 1
ATOM 780 C CA . SER A 1 104 ? -14.280 0.542 -6.562 1.00 88.38 104 SER A CA 1
ATOM 781 C C . SER A 1 104 ? -15.383 1.431 -7.130 1.00 88.38 104 SER A C 1
ATOM 783 O O . SER A 1 104 ? -16.330 0.929 -7.726 1.00 88.38 104 SER A O 1
ATOM 785 N N . ARG A 1 105 ? -15.228 2.759 -7.055 1.00 88.25 105 ARG A N 1
ATOM 786 C CA . ARG A 1 105 ? -16.180 3.702 -7.669 1.00 88.25 105 ARG A CA 1
ATOM 787 C C . ARG A 1 105 ? -16.174 3.640 -9.196 1.00 88.25 105 ARG A C 1
ATOM 789 O O . ARG A 1 105 ? -17.208 3.855 -9.809 1.00 88.25 105 ARG A O 1
ATOM 796 N N . GLN A 1 106 ? -15.020 3.383 -9.806 1.00 84.19 106 GLN A N 1
ATOM 797 C CA . GLN A 1 106 ? -14.884 3.292 -11.262 1.00 84.19 106 GLN A CA 1
ATOM 798 C C . GLN A 1 106 ? -15.557 2.041 -11.845 1.00 84.19 106 GLN A C 1
ATOM 800 O O . GLN A 1 106 ? -16.035 2.079 -12.977 1.00 84.19 106 GLN A O 1
ATOM 805 N N . TYR A 1 107 ? -15.558 0.944 -11.092 1.00 85.50 107 TYR A N 1
ATOM 806 C CA . TYR A 1 107 ? -16.067 -0.356 -11.521 1.00 85.50 107 TYR A CA 1
ATOM 807 C C . TYR A 1 107 ? -17.355 -0.761 -10.794 1.00 85.50 107 TYR A C 1
ATOM 809 O O . TYR A 1 107 ? -17.667 -1.946 -10.738 1.00 85.50 107 TYR A O 1
ATOM 817 N N . ASP A 1 108 ? -18.078 0.197 -10.206 1.00 85.56 108 ASP A N 1
ATOM 818 C CA . ASP A 1 108 ? -19.338 -0.033 -9.482 1.00 85.56 108 ASP A CA 1
ATOM 819 C C . ASP A 1 108 ? -19.252 -1.156 -8.423 1.00 85.56 108 ASP A C 1
ATOM 821 O O . ASP A 1 108 ? -20.196 -1.912 -8.192 1.00 85.56 108 ASP A O 1
ATOM 825 N N . GLY A 1 109 ? -18.095 -1.277 -7.767 1.00 84.38 109 GLY A N 1
ATOM 826 C CA . GLY A 1 109 ? -17.821 -2.291 -6.750 1.00 84.38 109 GLY A CA 1
ATOM 827 C C . GLY A 1 109 ? -17.473 -3.686 -7.285 1.00 84.38 109 GLY A C 1
ATOM 828 O O . GLY A 1 109 ? -17.391 -4.621 -6.486 1.00 84.38 109 GLY A O 1
ATOM 829 N N . ASP A 1 110 ? -17.242 -3.865 -8.592 1.00 86.25 110 ASP A N 1
ATOM 830 C CA . ASP A 1 110 ? -16.764 -5.137 -9.147 1.00 86.25 110 ASP A CA 1
ATOM 831 C C . ASP A 1 110 ? -15.333 -5.437 -8.671 1.00 86.25 110 ASP A C 1
ATOM 833 O O . ASP A 1 110 ? -14.332 -4.963 -9.216 1.00 86.25 110 ASP A O 1
ATOM 837 N N . ILE A 1 111 ? -15.244 -6.290 -7.650 1.00 85.00 111 ILE A N 1
ATOM 838 C CA . ILE A 1 111 ? -13.989 -6.715 -7.022 1.00 85.00 111 ILE A CA 1
ATOM 839 C C . ILE A 1 111 ? -13.031 -7.345 -8.041 1.00 85.00 111 ILE A C 1
ATOM 841 O O . ILE A 1 111 ? -11.818 -7.154 -7.945 1.00 85.00 111 ILE A O 1
ATOM 845 N N . ARG A 1 112 ? -13.537 -8.092 -9.031 1.00 83.38 112 ARG A N 1
ATOM 846 C CA . ARG A 1 112 ? -12.670 -8.748 -10.018 1.00 83.38 112 ARG A CA 1
ATOM 847 C C . ARG A 1 112 ? -12.057 -7.710 -10.956 1.00 83.38 112 ARG A C 1
ATOM 849 O O . ARG A 1 112 ? -10.872 -7.818 -11.269 1.00 83.38 112 ARG A O 1
ATOM 856 N N . ALA A 1 113 ? -12.837 -6.709 -11.369 1.00 83.06 113 ALA A N 1
ATOM 857 C CA . ALA A 1 113 ? -12.343 -5.568 -12.138 1.00 83.06 113 ALA A CA 1
ATOM 858 C C . ALA A 1 113 ? -11.300 -4.765 -11.354 1.00 83.06 113 ALA A C 1
ATOM 860 O O . ALA A 1 113 ? -10.226 -4.491 -11.881 1.00 83.06 113 ALA A O 1
ATOM 861 N N . MET A 1 114 ? -11.560 -4.488 -10.075 1.00 84.50 114 MET A N 1
ATOM 862 C CA . MET A 1 114 ? -10.617 -3.790 -9.197 1.00 84.50 114 MET A CA 1
ATOM 863 C C . MET A 1 114 ? -9.278 -4.529 -9.053 1.00 84.50 114 MET A C 1
ATOM 865 O O . MET A 1 114 ? -8.227 -3.905 -9.156 1.00 84.50 114 MET A O 1
ATO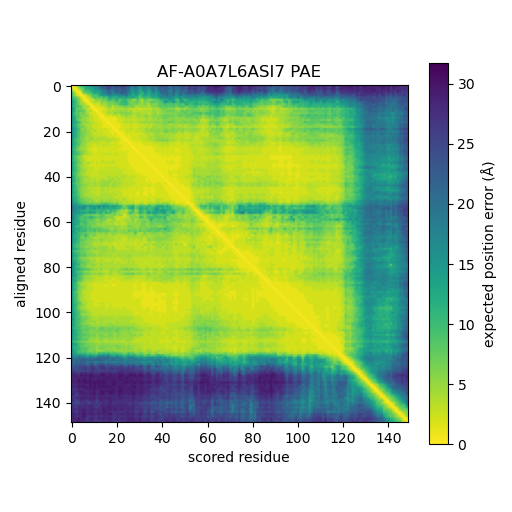M 869 N N . ILE A 1 115 ? -9.293 -5.851 -8.834 1.00 83.00 115 ILE A N 1
ATOM 870 C CA . ILE A 1 115 ? -8.063 -6.654 -8.692 1.00 83.00 115 ILE A CA 1
ATOM 871 C C . ILE A 1 115 ? -7.286 -6.719 -10.016 1.00 83.00 115 ILE A C 1
ATOM 873 O O . ILE A 1 115 ? -6.059 -6.627 -10.020 1.00 83.00 115 ILE A O 1
ATOM 877 N N . ALA A 1 116 ? -7.978 -6.870 -11.148 1.00 80.50 116 ALA A N 1
ATOM 878 C CA . ALA A 1 116 ? -7.326 -6.881 -12.456 1.00 80.50 116 ALA A CA 1
ATOM 879 C C . ALA A 1 116 ? -6.668 -5.531 -12.782 1.00 80.50 116 ALA A C 1
ATOM 881 O O . ALA A 1 116 ? -5.562 -5.502 -13.323 1.00 80.50 116 ALA A O 1
ATOM 882 N N . ASP A 1 117 ? -7.312 -4.433 -12.389 1.00 82.38 117 ASP A N 1
ATOM 883 C CA . ASP A 1 117 ? -6.774 -3.081 -12.495 1.00 82.38 117 ASP A CA 1
ATOM 884 C C . ASP A 1 117 ? -5.549 -2.890 -11.592 1.00 82.38 117 ASP A C 1
ATOM 886 O O . ASP A 1 117 ? -4.529 -2.372 -12.034 1.00 82.38 117 ASP A O 1
ATOM 890 N N . TYR A 1 118 ? -5.618 -3.388 -10.354 1.00 81.19 118 TYR A N 1
ATOM 891 C CA . TYR A 1 118 ? -4.524 -3.335 -9.383 1.00 81.19 118 TYR A CA 1
ATOM 892 C C . TYR A 1 118 ? -3.259 -4.042 -9.889 1.00 81.19 118 TYR A C 1
ATOM 894 O O . TYR A 1 118 ? -2.168 -3.481 -9.839 1.00 81.19 118 TYR A O 1
ATOM 902 N N . ASN A 1 119 ? -3.410 -5.260 -10.419 1.00 76.25 119 ASN A N 1
ATOM 903 C CA . ASN A 1 119 ? -2.289 -6.078 -10.891 1.00 76.25 119 ASN A CA 1
ATOM 904 C C . ASN A 1 119 ? -1.791 -5.666 -12.284 1.00 76.25 119 ASN A C 1
ATOM 906 O O . ASN A 1 119 ? -0.635 -5.894 -12.634 1.00 76.25 119 ASN A O 1
ATOM 910 N N . GLY A 1 120 ? -2.687 -5.144 -13.123 1.00 65.94 120 GLY A N 1
ATOM 911 C CA . GLY A 1 120 ? -2.453 -4.959 -14.552 1.00 65.94 120 GLY A CA 1
ATOM 912 C C . GLY A 1 120 ? -2.374 -3.504 -15.017 1.00 65.94 120 GLY A C 1
ATOM 913 O O . GLY A 1 120 ? -2.006 -3.257 -16.170 1.00 65.94 120 GLY A O 1
ATOM 914 N N . GLY A 1 121 ? -2.717 -2.557 -14.151 1.00 60.50 121 GLY A N 1
ATOM 915 C CA . GLY A 1 121 ? -2.838 -1.139 -14.454 1.00 60.50 121 GLY A CA 1
ATOM 916 C C . GLY A 1 121 ? -4.220 -0.722 -14.994 1.00 60.50 121 GLY A C 1
ATOM 917 O O . GLY A 1 121 ? -5.039 -1.575 -15.358 1.00 60.50 121 GLY A O 1
ATOM 918 N N . PRO A 1 122 ? -4.460 0.605 -15.093 1.00 53.19 122 PRO A N 1
ATOM 919 C CA . PRO A 1 122 ? -5.760 1.198 -15.399 1.00 53.19 122 PRO A CA 1
ATOM 920 C C . PRO A 1 122 ? -6.411 0.642 -16.674 1.00 53.19 122 PRO A C 1
ATOM 922 O O . PRO A 1 122 ? -5.874 0.799 -17.773 1.00 53.19 122 PRO A O 1
ATOM 925 N N . GLY A 1 123 ? -7.607 0.068 -16.551 1.00 51.56 123 GLY A N 1
ATOM 926 C CA . GLY A 1 123 ? -8.434 -0.393 -17.670 1.00 51.56 123 GLY A CA 1
ATOM 927 C C . GLY A 1 123 ? -8.264 -1.865 -18.049 1.00 51.56 123 GLY A C 1
ATOM 928 O O . GLY A 1 123 ? -8.872 -2.307 -19.027 1.00 51.56 123 GLY A O 1
ATOM 929 N N . ARG A 1 124 ? -7.486 -2.647 -17.289 1.00 54.41 124 ARG A N 1
ATOM 930 C CA . ARG A 1 124 ? -7.507 -4.110 -17.398 1.00 54.41 124 ARG A CA 1
ATOM 931 C C . ARG A 1 124 ? -8.683 -4.668 -16.603 1.00 54.41 124 ARG A C 1
ATOM 933 O O . ARG A 1 124 ? -8.624 -4.798 -15.391 1.00 54.41 124 ARG A O 1
ATOM 940 N N . GLN A 1 125 ? -9.750 -5.030 -17.304 1.00 51.47 125 GLN A N 1
ATOM 941 C CA . GLN A 1 125 ? -10.814 -5.860 -16.742 1.00 51.47 125 GLN A CA 1
ATOM 942 C C . GLN A 1 125 ? -10.387 -7.338 -16.795 1.00 51.47 125 GLN A C 1
ATOM 944 O O . GLN A 1 125 ? -9.672 -7.726 -17.726 1.00 51.47 125 GLN A O 1
ATOM 949 N N . PRO A 1 126 ? -10.805 -8.191 -15.843 1.00 42.41 126 PRO A N 1
ATOM 950 C CA . PRO A 1 126 ? -10.591 -9.627 -15.932 1.00 42.41 126 PRO A CA 1
ATOM 951 C C . PRO A 1 126 ? -11.313 -10.141 -17.178 1.00 42.41 126 PRO A C 1
ATOM 953 O O . PRO A 1 126 ? -12.541 -10.166 -17.262 1.00 42.41 126 PRO A O 1
ATOM 956 N N . VAL A 1 127 ? -10.529 -10.546 -18.171 1.00 43.97 127 VAL A N 1
ATOM 957 C CA . VAL A 1 127 ? -11.038 -11.162 -19.392 1.00 43.97 127 VAL A CA 1
ATOM 958 C C . VAL A 1 127 ? -11.523 -12.563 -19.031 1.00 43.97 127 VAL A C 1
ATOM 960 O O . VAL A 1 127 ? -10.744 -13.508 -19.022 1.00 43.97 127 VAL A O 1
ATOM 963 N N . CYS A 1 128 ? -12.801 -12.705 -18.682 1.00 45.66 128 CYS A N 1
ATOM 964 C CA . CYS A 1 128 ? -13.470 -14.010 -18.742 1.00 45.66 128 CYS A CA 1
ATOM 965 C C . CYS A 1 128 ? -14.989 -13.938 -18.973 1.00 45.66 128 CYS A C 1
ATOM 967 O O . CYS A 1 128 ? -15.575 -14.933 -19.378 1.00 45.66 128 CYS A O 1
ATOM 969 N N . CYS A 1 129 ? -15.637 -12.775 -18.839 1.00 42.38 129 CYS A N 1
ATOM 970 C CA . CYS A 1 129 ? -17.041 -12.628 -19.241 1.00 42.38 129 CYS A CA 1
ATOM 971 C C . CYS A 1 129 ? -17.270 -11.330 -20.027 1.00 42.38 129 CYS A C 1
ATOM 973 O O . CYS A 1 129 ? -17.974 -10.434 -19.570 1.00 42.38 129 CYS A O 1
ATOM 975 N N . VAL A 1 130 ? -16.723 -11.234 -21.245 1.00 42.97 130 VAL A N 1
ATOM 976 C CA . VAL A 1 130 ? -17.303 -10.346 -22.270 1.00 42.97 130 VAL A CA 1
ATOM 977 C C . VAL A 1 130 ? -18.590 -11.024 -22.740 1.00 42.97 130 VAL A C 1
ATOM 979 O O . VAL A 1 130 ? -18.602 -11.773 -23.710 1.00 42.97 130 VAL A O 1
ATOM 982 N N . GLY A 1 131 ? -19.650 -10.862 -21.954 1.00 39.06 131 GLY A N 1
ATOM 983 C CA . GLY A 1 131 ? -20.862 -11.666 -22.072 1.00 39.06 131 GLY A CA 1
ATOM 984 C C . GLY A 1 131 ? -22.124 -10.942 -21.636 1.00 39.06 131 GLY A C 1
ATOM 985 O O . GLY A 1 131 ? -23.005 -11.588 -21.098 1.00 39.06 131 GLY A O 1
ATOM 986 N N . SER A 1 132 ? -22.206 -9.627 -21.848 1.00 35.19 132 SER A N 1
ATOM 987 C CA . SER A 1 132 ? -23.467 -8.875 -21.929 1.00 35.19 132 SER A CA 1
ATOM 988 C C . SER A 1 132 ? -23.157 -7.400 -22.166 1.00 35.19 132 SER A C 1
ATOM 990 O O . SER A 1 132 ? -22.988 -6.659 -21.212 1.00 35.19 132 SER A O 1
ATOM 992 N N . GLY A 1 133 ? -23.029 -7.001 -23.436 1.00 39.94 133 GLY A N 1
ATOM 993 C CA . GLY A 1 133 ? -23.479 -5.708 -23.985 1.00 39.94 133 GLY A CA 1
ATOM 994 C C . GLY A 1 133 ? -23.053 -4.359 -23.376 1.00 39.94 133 GLY A C 1
ATOM 995 O O . GLY A 1 133 ? -23.362 -3.340 -23.987 1.00 39.94 133 GLY A O 1
ATOM 996 N N . GLN A 1 134 ? -22.351 -4.284 -22.248 1.00 41.28 134 GLN A N 1
ATOM 997 C CA . GLN A 1 134 ? -21.867 -3.027 -21.692 1.00 41.28 134 GLN A CA 1
ATOM 998 C C . GLN A 1 134 ? -20.523 -2.690 -22.342 1.00 41.28 134 GLN A C 1
ATOM 1000 O O . GLN A 1 134 ? -19.496 -3.314 -22.080 1.00 41.28 134 GLN A O 1
ATOM 1005 N N . GLN A 1 135 ? -20.545 -1.697 -23.229 1.00 40.22 135 GLN A N 1
ATOM 1006 C CA . GLN A 1 135 ? -19.338 -1.042 -23.727 1.00 40.22 135 GLN A CA 1
ATOM 1007 C C . GLN A 1 135 ? -18.448 -0.615 -22.547 1.00 40.22 135 GLN A C 1
ATOM 1009 O O . GLN A 1 135 ? -18.990 -0.209 -21.514 1.00 40.22 135 GLN A O 1
ATOM 1014 N N . PRO A 1 136 ? -17.106 -0.652 -22.683 1.00 43.50 136 PRO A N 1
ATOM 1015 C CA . PRO A 1 136 ? -16.217 -0.161 -21.640 1.00 43.50 136 PRO A CA 1
ATOM 1016 C C . PRO A 1 136 ? -16.607 1.284 -21.331 1.00 43.50 136 PRO A C 1
ATOM 1018 O O . PRO A 1 136 ? -16.568 2.138 -22.223 1.00 43.50 136 PRO A O 1
ATOM 1021 N N . MET A 1 137 ? -17.047 1.539 -20.093 1.00 40.66 137 MET A N 1
ATOM 1022 C CA . MET A 1 137 ? -17.405 2.884 -19.660 1.00 40.66 137 MET A CA 1
ATOM 1023 C C . MET A 1 137 ? -16.251 3.817 -20.025 1.00 40.66 137 MET A C 1
ATOM 1025 O O . MET A 1 137 ? -15.090 3.540 -19.714 1.00 40.66 137 MET A O 1
ATOM 1029 N N . LYS A 1 138 ? -16.584 4.865 -20.789 1.00 34.88 138 LYS A N 1
ATOM 1030 C CA . LYS A 1 138 ? -15.651 5.867 -21.314 1.00 34.88 138 LYS A CA 1
ATOM 1031 C C . LYS A 1 138 ? -14.596 6.202 -20.263 1.00 34.88 138 LYS A C 1
ATOM 1033 O O . LYS A 1 138 ? -14.960 6.485 -19.126 1.00 34.88 138 LYS A O 1
ATOM 1038 N N . ARG A 1 139 ? -13.318 6.239 -20.676 1.00 42.00 139 ARG A N 1
ATOM 1039 C CA . ARG A 1 139 ? -12.200 6.837 -19.922 1.00 42.00 139 ARG A CA 1
ATOM 1040 C C . ARG A 1 139 ? -12.679 8.130 -19.252 1.00 42.00 139 ARG A C 1
ATOM 1042 O O . ARG A 1 139 ? -12.721 9.172 -19.901 1.00 42.00 139 ARG A O 1
ATOM 1049 N N . MET A 1 140 ? -13.027 8.070 -17.972 1.00 32.09 140 MET A N 1
ATOM 1050 C CA . MET A 1 140 ? -13.080 9.263 -17.147 1.00 32.09 140 MET A CA 1
ATOM 1051 C C . MET A 1 140 ? -11.630 9.543 -16.755 1.00 32.09 140 MET A C 1
ATOM 1053 O O . MET A 1 140 ? -11.007 8.689 -16.118 1.00 32.09 140 MET A O 1
ATOM 1057 N N . PRO A 1 141 ? -11.032 10.665 -17.192 1.00 32.72 141 PRO A N 1
ATOM 1058 C CA . PRO A 1 141 ? -9.711 11.027 -16.714 1.00 32.72 141 PRO A CA 1
ATOM 1059 C C . PRO A 1 141 ? -9.790 11.139 -15.194 1.00 32.72 141 PRO A C 1
ATOM 1061 O O . PRO A 1 141 ? -10.699 11.769 -14.654 1.00 32.72 141 PRO A O 1
ATOM 1064 N N . ILE A 1 142 ? -8.855 10.489 -14.506 1.00 40.00 142 ILE A N 1
ATOM 1065 C CA . ILE A 1 142 ? -8.785 10.487 -13.049 1.00 40.00 142 ILE A CA 1
ATOM 1066 C C . ILE A 1 142 ? -8.287 11.871 -12.599 1.00 40.00 142 ILE A C 1
ATOM 1068 O O . ILE A 1 142 ? -7.130 12.020 -12.216 1.00 40.00 142 ILE A O 1
ATOM 1072 N N . TYR A 1 143 ? -9.127 12.903 -12.694 1.00 30.27 143 TYR A N 1
ATOM 1073 C CA . TYR A 1 143 ? -8.878 14.196 -12.066 1.00 30.27 143 TYR A CA 1
ATOM 1074 C C . TYR A 1 143 ? -9.297 14.086 -10.605 1.00 30.27 143 TYR A C 1
ATOM 1076 O O . TYR A 1 143 ? -10.453 14.289 -10.242 1.00 30.27 143 TYR A O 1
ATOM 1084 N N . LEU A 1 144 ? -8.333 13.729 -9.758 1.00 41.47 144 LEU A N 1
ATOM 1085 C CA . LEU A 1 144 ? -8.441 13.986 -8.332 1.00 41.47 144 LEU A CA 1
ATOM 1086 C C . LEU A 1 144 ? -8.376 15.511 -8.174 1.00 41.47 144 LEU A C 1
ATOM 1088 O O . LEU A 1 144 ? -7.313 16.106 -8.340 1.00 41.47 144 LEU A O 1
ATOM 1092 N N . GLY A 1 145 ? -9.524 16.149 -7.951 1.00 26.28 145 GLY A N 1
ATOM 1093 C CA . GLY A 1 145 ? -9.581 17.563 -7.605 1.00 26.28 145 GLY A CA 1
ATOM 1094 C C . GLY A 1 145 ? -8.807 17.794 -6.312 1.00 26.28 145 GLY A C 1
ATOM 1095 O O . GLY A 1 145 ? -9.274 17.428 -5.235 1.00 26.28 145 GLY A O 1
ATOM 1096 N N . LEU A 1 146 ? -7.612 18.372 -6.425 1.00 33.09 146 LEU A N 1
ATOM 1097 C CA . LEU A 1 146 ? -6.915 18.991 -5.308 1.00 33.09 146 LEU A CA 1
ATOM 1098 C C . LEU A 1 146 ? -7.710 20.243 -4.929 1.00 33.09 146 LEU A C 1
ATOM 1100 O O . LEU A 1 146 ? -7.516 21.302 -5.519 1.00 33.09 146 LEU A O 1
ATOM 1104 N N . ASN A 1 147 ? -8.630 20.118 -3.976 1.00 27.33 147 ASN A N 1
ATOM 1105 C CA . ASN A 1 147 ? -9.159 21.290 -3.291 1.00 27.33 147 ASN A CA 1
ATOM 1106 C C . ASN A 1 147 ? -8.184 21.650 -2.173 1.00 27.33 147 ASN A C 1
ATOM 1108 O O . ASN A 1 147 ? -8.256 21.115 -1.068 1.00 27.33 147 ASN A O 1
ATOM 1112 N N . SER A 1 148 ? -7.254 22.539 -2.510 1.00 31.06 148 SER A N 1
ATOM 1113 C CA . SER A 1 148 ? -6.570 23.387 -1.542 1.00 31.06 148 SER A CA 1
ATOM 1114 C C . SER A 1 148 ? -7.539 24.488 -1.109 1.00 31.06 148 SER A C 1
ATOM 1116 O O . SER A 1 148 ? -8.020 25.246 -1.952 1.00 31.06 148 SER A O 1
ATOM 1118 N N . THR A 1 149 ? -7.794 24.586 0.189 1.00 35.47 149 THR A N 1
ATOM 1119 C CA . THR A 1 149 ? -8.229 25.820 0.861 1.00 35.47 149 THR A CA 1
ATOM 1120 C C . THR A 1 149 ? -7.301 26.061 2.026 1.00 35.47 149 THR A C 1
ATOM 1122 O O . THR A 1 149 ? -6.997 25.057 2.710 1.00 35.47 149 THR A O 1
#

Secondary structure (DSSP, 8-state):
----HHHHHHHHHS-HHHHTT--TT-HHHHHHHHHHHHHHTPPTTHHHHHHHHTT---TT-B-TT--BTTTTB-HHHHHHTT-S-TT-HHHHHHHHHHHHHHHHHHTTT-HHHHHHHHHH-TT---TT---S--PPP------------

Radius of gyration: 15.81 Å; Cα contacts (8 Å, |Δi|>4): 186; chains: 1; bounding box: 36×40×43 Å

Solvent-accessible surface area (backbone atoms only — not comparable to full-atom values): 8662 Å² total; per-residue (Å²): 137,76,86,60,68,64,40,29,52,45,55,73,72,44,57,57,82,58,50,28,68,42,56,59,82,40,66,40,59,46,42,32,28,50,49,32,24,61,75,53,74,47,67,86,56,50,58,38,46,52,39,70,70,45,90,58,33,33,12,77,40,66,49,98,91,54,22,35,11,40,65,53,43,46,60,71,55,39,53,74,59,66,42,86,47,61,36,29,40,62,47,39,46,48,29,51,34,53,51,50,42,54,38,29,66,74,46,79,60,39,61,60,39,37,51,29,21,71,80,66,38,94,84,36,60,62,88,81,69,97,75,72,94,70,70,81,76,72,87,70,78,88,73,78,78,80,80,83,128

Mean predicted aligned error: 9.96 Å

Sequence (149 aa):
MLNSPAASTELEQMPVSLARALRYDDPRLDEYAAHVEQKYNLPKGLLVAIKNAGEKSNSTEVSSAGAQGVMQLMPENLRKFGVGDTTNPAQVIDAAGRYLQVTSRQYDGDIRAMIADYNGGPGRQPVCCVGSGQQPMKRMPIYLGLNST

Foldseek 3Di:
DDLDVVLLVCLVPDDQVVQLVDFLPDVSLLSVLQVLCVVLVHPGCLLVCQLVVPPSDGQQDADPVGQGGSNRHHPVLLVVQPPPRSSRSNSVSNSVSVLLSVVCVQVVNPSQQSVLCRVPNPPRHPPDPPDDDDDRDPPPPPPPDPDDD

pLDDT: mean 75.33, std 19.6, range [26.28, 93.81]

InterPro domains:
  IPR008258 Transglycosylase SLT domain 1 [PF01464] (32-124)
  IPR023346 Lysozyme-like domain superfamily [SSF53955] (21-124)

=== Feature glossary ===
Key to the feature types in this record:

pLDDT. pLDDT is the predicted lDDT-Cα score: AlphaFold's confidence that the local environment of each residue (all inter-atomic distances within 15 Å) is correctly placed. It is a per-residue number between 0 and 100, with higher meaning more reliable.

Radius of gyration, Cα contacts, bounding box. The geometric summary reports three shape descriptors. Rg (radius of gyration) measures how spread out the Cα atoms are about their centre of mass; compact globular proteins have small Rg, elongated or unfolded ones large. Cα contacts (<8 Å, |i−j|>4) count long-range residue pairs in spatial proximity — high for tightly packed folds, near zero for rods or random coil. The bounding-box extents give the protein's footprint along x, y, z in Å.

Backbone torsions (φ/ψ). Backbone dihedral angles. Every residue except chain termini has a φ (preceding-C → N → Cα → C) and a ψ (N → Cα → C → next-N). They are reported in degrees following the IUPAC sign convention. Secondary structure is essentially a statement about which (φ, ψ) basin each residue occupies.

Contact-map, Ramachandran, and PAE plots. Plot images: a contact map (which residues are close in 3D, as an N×N binary image), a Ramachandran scatter (backbone torsion angles, revealing secondary-structure composition at a glance), and — for AlphaFold structures — a PAE heatmap (pairwise prediction confidence).

Predicted aligned error. Predicted Aligned Error (PAE) is an AlphaFold confidence matrix: entry (i, j) is the expected error in the position of residue j, in ångströms, when the prediction is superimposed on the true structure at residue i. Low PAE within a block of resi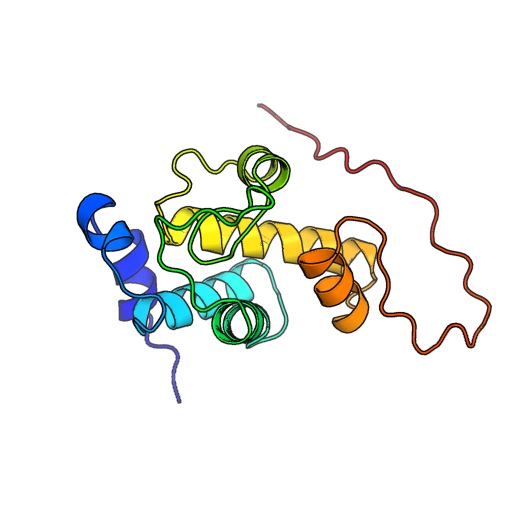dues means that block is internally rigid and well-predicted; high PAE between two blocks means their relative placement is uncertain even if each block individually is confident.

Secondary structure (3-state, P-SEA). Three-state secondary structure (P-SEA) collapses the eight DSSP classes into helix (a), strand (b), and coil (c). P-SEA assigns these from Cα geometry alone — distances and angles — without requiring backbone oxygens, so it works on any Cα trace.

Solvent-accessible surface area. Solvent-accessible surface area (SASA) is the area in Å² traced out by the centre of a 1.4 Å probe sphere (a water molecule) rolled over the protein's van der Waals surface (Shrake–Rupley / Lee–Richards construction). Buried residues have near-zero SASA; fully exposed residues can exceed 200 Å². The total SASA scales roughly with the number of surface residues.

Foldseek 3Di. The Foldseek 3Di string encodes local tertiary geometry as a 20-letter alphabet — one character per residue — derived from the relative positions of nearby Cα atoms. Unlike the amino-acid sequence, 3Di is a direct function of the 3D structure, so two proteins with the same fold have similar 3Di strings even at low sequence identity.

B-factor. For experimental (PDB) structures, the B-factor (temperature factor) quantifies the positional spread of each atom in the crystal — a combination of thermal vibration and static disorder — in units of Å². High B-factors mark flexible loops or poorly resolved regions; low B-factors mark the rigid, well-ordered core.

mmCIF coordinates. The mmCIF block holds the 3D Cartesian coordinates of each backbone atom (N, Cα, C, O) in ångströms. mmCIF is the PDB's canonical archive format — a tagged-loop text representation of the atomic model.

InterPro / GO / CATH / organism. Functional annotations link the protein to curated databases. InterPro entries identify conserved domains and families by matching the sequence against member-database signatures (Pfam, PROSITE, CDD, …). Gene Ontology (GO) terms describe molecular function, biological process, and cellular component in a controlled vocabulary. CATH places the structure in a hierarchical fold classification (Class/Architecture/Topology/Homologous-superfamily). The organism is the source species.

Rendered structure images. Structure images are PyMOL renders from six orthogonal camera directions. Cartoon representation draws helices as coils and strands as arrows; sticks shows the backbone as bonds; surface shows the solvent-excluded envelope. Rainbow coloring maps sequence position to hue (blue→red, N→C); chain coloring assigns a distinct color per polypeptide.

Sequence. This is the polypeptide sequence — one letter per residue, N-terminus first. Length ranges from a few dozen residues for small domains to over a thousand for large multi-domain proteins.

Secondary structure (8-state, DSSP). The SS8 string is DSSP's per-residue secondary-structure call. α-helix (H) means an i→i+4 H-bond ladder; β-strand (E) means the residue participates in a β-sheet; 3₁₀ (G) and π (I) are tighter and wider helices; T/S are turns/bends; '-' is loop.

Nearest PDB structures. Structural nearest neighbors (via Foldseek easy-search vs the PDB). Reported per hit: target PDB id, E-value, and alignment TM-score. A TM-score above ~0.5 is the conventional threshold for 'same fold'.